Protein AF-A0A3B9W8C3-F1 (afdb_monomer)

Mean predicted aligned error: 7.67 Å

Radius of gyration: 21.77 Å; Cα contacts (8 Å, |Δi|>4): 337; chains: 1; bounding box: 50×27×52 Å

Secondary structure (DSSP, 8-state):
---B-HHHHHHHTT-EEES---SPB-EE--GGG--TTEEEEE--GGGHHHHHT---SEEEE-GGGGGG-SS-EEE-S-HHHHHHHHHHHHSPPP--PPSEE-TT-EE-TT-EE-TT-EE-TT-EE-TT-EE-TT-EEPTT-EE-TT-EE-

Nearest PDB structures (foldseek):
  4e75-assembly1_B  TM=7.481E-01  e=6.454E-11  Acinetobacter baumannii
  6ued-assembly1_A-2  TM=6.749E-01  e=1.693E-12  Pseudomonas aeruginosa PAO1
  4ihh-assembly2_E  TM=6.907E-01  e=4.360E-11  Escherichia coli K-12
  4ihf-assembly1_D  TM=7.048E-01  e=3.485E-11  Escherichia coli K-12
  3pmo-assembly1_A  TM=6.774E-01  e=3.686E-11  Pseudomonas aeruginosa

Foldseek 3Di:
DDKAFPVRLCVQQVWDKDDDQPAIAQAEDDLQPAAGSYEYEDEDPVCLVSQQVGRHQEYEYAPVCCVSHPHMYTHHNDRVVSVVSVNVSNDDPDPDQPQDADPQEAADPQEAADSQEGAEHCEYHEHNEYHDHNHYHYHNHYDYHPHYDD

pLDDT: mean 93.52, std 6.77, range [61.59, 98.75]

Sequence (150 aa):
MPSFSAEQLAQHVNGTIVGHCHETITSVAALGSANSGQISYMVSRAHLKTLTSTHASLVMISKEFASDCPVPALVVEHPEMAFAEIARLFARPATQIPSGVSEQALVASSATIDPTARIGARCVIGEDVVIGANTVIMPGVVIGDRCQIG

Solvent-accessible surface area (backbone atoms only — not comparable to full-atom values): 8141 Å² total; per-residue (Å²): 128,61,70,40,47,60,64,58,54,22,65,74,57,74,32,45,77,45,78,80,62,88,62,57,34,52,42,74,36,58,43,86,76,19,38,76,36,16,36,25,56,52,90,54,80,89,44,50,72,43,50,64,70,44,44,33,47,31,36,27,22,37,70,90,51,57,87,66,48,83,48,23,31,39,33,26,94,53,35,69,61,44,46,57,55,53,48,56,68,54,48,72,78,67,86,78,61,60,87,29,71,34,92,56,34,46,67,36,91,62,36,46,69,35,83,62,16,20,35,18,46,52,19,38,41,26,48,55,19,37,38,29,69,70,34,74,46,58,62,61,42,77,44,60,61,65,38,77,50,106

Structure (mmCIF, N/CA/C/O backbone):
data_AF-A0A3B9W8C3-F1
#
_entry.id   AF-A0A3B9W8C3-F1
#
loop_
_atom_site.group_PDB
_atom_site.id
_atom_site.type_symbol
_atom_site.label_atom_id
_atom_site.label_alt_id
_atom_site.label_comp_id
_atom_site.label_asym_id
_atom_site.label_entity_id
_atom_site.label_seq_id
_atom_site.pdbx_PDB_ins_code
_atom_site.Cartn_x
_atom_site.Cartn_y
_atom_site.Cartn_z
_atom_site.occupancy
_atom_site.B_iso_or_equiv
_atom_site.auth_seq_id
_atom_site.auth_comp_id
_atom_site.auth_asym_id
_atom_site.auth_atom_id
_atom_site.pdbx_PDB_model_num
ATOM 1 N N . MET A 1 1 ? 8.945 6.791 11.769 1.00 66.44 1 MET A N 1
ATOM 2 C CA . MET A 1 1 ? 7.769 6.206 11.084 1.00 66.44 1 MET A CA 1
ATOM 3 C C . MET A 1 1 ? 6.639 7.212 11.220 1.00 66.44 1 MET A C 1
ATOM 5 O O . MET A 1 1 ? 6.636 7.888 12.244 1.00 66.44 1 MET A O 1
ATOM 9 N N . PRO A 1 2 ? 5.781 7.399 10.205 1.00 87.12 2 PRO A N 1
ATOM 10 C CA . PRO A 1 2 ? 4.692 8.367 10.300 1.00 87.12 2 PRO A CA 1
ATOM 11 C C . PRO A 1 2 ? 3.741 7.981 11.439 1.00 87.12 2 PRO A C 1
ATOM 13 O O . PRO A 1 2 ? 3.540 6.798 11.712 1.00 87.12 2 PRO A O 1
ATOM 16 N N . SER A 1 3 ? 3.205 8.984 12.126 1.00 94.00 3 SER A N 1
ATOM 17 C CA . SER A 1 3 ? 2.315 8.813 13.269 1.00 94.00 3 SER A CA 1
ATOM 18 C C . SER A 1 3 ? 1.265 9.918 13.256 1.00 94.00 3 SER A C 1
ATOM 20 O O . SER A 1 3 ? 1.620 11.070 13.005 1.00 94.00 3 SER A O 1
ATOM 22 N N . PHE A 1 4 ? 0.008 9.582 13.529 1.00 96.56 4 PHE A N 1
ATOM 23 C CA . PHE A 1 4 ? -1.126 10.496 13.393 1.00 96.56 4 PHE A CA 1
ATOM 24 C C . PHE A 1 4 ? -2.052 10.422 14.607 1.00 96.56 4 PHE A C 1
ATOM 26 O O . PHE A 1 4 ? -2.204 9.360 15.213 1.00 96.56 4 PHE A O 1
ATOM 33 N N . SER A 1 5 ? -2.695 11.536 14.949 1.00 97.19 5 SER A N 1
ATOM 34 C CA . SER A 1 5 ? -3.819 11.537 15.889 1.00 97.19 5 SER A CA 1
ATOM 35 C C . SER A 1 5 ? -5.103 11.052 15.209 1.00 97.19 5 SER A C 1
ATOM 37 O O . SER A 1 5 ? -5.214 11.055 13.978 1.00 97.19 5 SER A O 1
ATOM 39 N N . ALA A 1 6 ? -6.099 10.659 16.005 1.00 96.88 6 ALA A N 1
ATOM 40 C CA . ALA A 1 6 ? -7.406 10.270 15.481 1.00 96.88 6 ALA A CA 1
ATOM 41 C C . ALA A 1 6 ? -8.075 11.417 14.703 1.00 96.88 6 ALA A C 1
ATOM 43 O O . ALA A 1 6 ? -8.682 11.184 13.662 1.00 96.88 6 ALA A O 1
ATOM 44 N N . GLU A 1 7 ? -7.904 12.661 15.150 1.00 97.06 7 GLU A N 1
ATOM 45 C CA . GLU A 1 7 ? -8.447 13.863 14.509 1.00 97.06 7 GLU A CA 1
ATOM 46 C C . GLU A 1 7 ? -7.801 14.127 13.147 1.00 97.06 7 GLU A C 1
ATOM 48 O O . GLU A 1 7 ? -8.498 14.473 12.197 1.00 97.06 7 GLU A O 1
ATOM 53 N N . GLN A 1 8 ? -6.484 13.922 13.023 1.00 97.06 8 GLN A N 1
ATOM 54 C CA . GLN A 1 8 ? -5.786 14.060 11.741 1.00 97.06 8 GLN A CA 1
ATOM 55 C C . GLN A 1 8 ? -6.289 13.036 10.723 1.00 97.06 8 GLN A C 1
ATOM 57 O O . GLN A 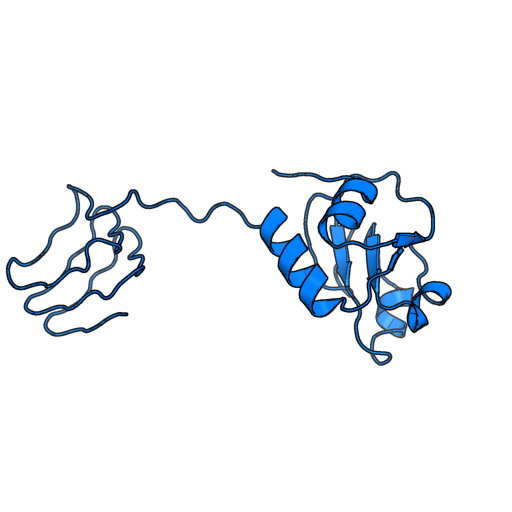1 8 ? -6.531 13.374 9.565 1.00 97.06 8 GLN A O 1
ATOM 62 N N . LEU A 1 9 ? -6.475 11.789 11.164 1.00 97.06 9 LEU A N 1
ATOM 63 C CA . LEU A 1 9 ? -7.038 10.736 10.326 1.00 97.06 9 LEU A CA 1
ATOM 64 C C . LEU A 1 9 ? -8.491 11.042 9.952 1.00 97.06 9 LEU A C 1
ATOM 66 O O . LEU A 1 9 ? -8.849 10.912 8.786 1.00 97.06 9 LEU A O 1
ATOM 70 N N . ALA A 1 10 ? -9.303 11.514 10.901 1.00 96.94 10 ALA A N 1
ATOM 71 C CA . ALA A 1 10 ? -10.686 11.909 10.653 1.00 96.94 10 ALA A CA 1
ATOM 72 C C . ALA A 1 10 ? -10.789 13.033 9.620 1.00 96.94 10 ALA A C 1
ATOM 74 O O . ALA A 1 10 ? -11.580 12.935 8.686 1.00 96.94 10 ALA A O 1
ATOM 75 N N . GLN A 1 11 ? -9.949 14.062 9.734 1.00 97.00 11 GLN A N 1
ATOM 76 C CA . GLN A 1 11 ? -9.893 15.147 8.760 1.00 97.00 11 GLN A CA 1
ATOM 77 C C . GLN A 1 11 ? -9.470 14.648 7.372 1.00 97.00 11 GLN A C 1
ATOM 79 O O . GLN A 1 11 ? -10.005 15.123 6.373 1.00 97.00 11 GLN A O 1
ATOM 84 N N . HIS A 1 12 ? -8.539 13.690 7.301 1.00 96.62 12 HIS A N 1
ATOM 85 C CA . HIS A 1 12 ? -8.056 13.139 6.034 1.00 96.62 12 HIS A CA 1
ATOM 86 C C . HIS A 1 12 ? -9.159 12.434 5.237 1.00 96.62 12 HIS A C 1
ATOM 88 O O . HIS A 1 12 ? -9.253 12.640 4.033 1.00 96.62 12 HIS A O 1
ATOM 94 N N . VAL A 1 13 ? -10.007 11.653 5.913 1.00 96.31 13 VAL A N 1
ATOM 95 C CA . VAL A 1 13 ? -11.068 10.852 5.272 1.00 96.31 13 VAL A CA 1
ATOM 96 C C . VAL A 1 13 ? -12.470 11.451 5.426 1.00 96.31 13 VAL A C 1
ATOM 98 O O . VAL A 1 13 ? -13.464 10.769 5.185 1.00 96.31 13 VAL A O 1
ATOM 101 N N . ASN A 1 14 ? -12.565 12.711 5.867 1.00 96.00 14 ASN A N 1
ATOM 102 C CA . ASN A 1 14 ? -13.824 13.405 6.161 1.00 96.00 14 ASN A CA 1
ATOM 103 C C . ASN A 1 14 ? -14.766 12.604 7.093 1.00 96.00 14 ASN A C 1
ATOM 105 O O . ASN A 1 14 ? -15.974 12.510 6.871 1.00 96.00 14 ASN A O 1
ATOM 109 N N . GLY A 1 15 ? -14.189 11.981 8.123 1.00 96.12 15 GLY A N 1
ATOM 110 C CA . GLY A 1 15 ? -14.892 11.166 9.110 1.00 96.12 15 GLY A CA 1
ATOM 111 C C . GLY A 1 15 ? -15.145 11.882 10.435 1.00 96.12 15 GLY A C 1
ATOM 112 O O . GLY A 1 15 ? -14.662 12.983 10.689 1.00 96.12 15 GLY A O 1
ATOM 113 N N . THR A 1 16 ? -15.910 11.233 11.313 1.00 97.12 16 THR A N 1
ATOM 114 C CA . THR A 1 16 ? -16.233 11.731 12.660 1.00 97.12 16 THR A CA 1
ATOM 115 C C . THR A 1 16 ? -15.739 10.760 13.723 1.00 97.12 16 THR A C 1
ATOM 117 O O . THR A 1 16 ? -16.001 9.562 13.634 1.00 97.12 16 THR A O 1
ATOM 120 N N . ILE A 1 17 ? -15.058 11.267 14.752 1.00 97.12 17 ILE A N 1
ATOM 121 C CA . ILE A 1 17 ? -14.625 10.451 15.891 1.00 97.12 17 ILE A CA 1
ATOM 122 C C . ILE A 1 17 ? -15.768 10.285 16.895 1.00 97.12 17 ILE A C 1
ATOM 124 O O . ILE A 1 17 ? -16.413 11.256 17.288 1.00 97.12 17 ILE A O 1
ATOM 128 N N . VAL A 1 18 ? -15.994 9.046 17.329 1.00 96.50 18 VAL A N 1
ATOM 129 C CA . VAL A 1 18 ? -16.893 8.681 18.429 1.00 96.50 18 VAL A CA 1
ATOM 130 C C . VAL A 1 18 ? -16.062 8.045 19.542 1.00 96.50 18 VAL A C 1
ATOM 132 O O . VAL A 1 18 ? -15.318 7.095 19.305 1.00 96.50 18 VAL A O 1
ATOM 135 N N . GLY A 1 19 ? -16.197 8.564 20.764 1.00 94.00 19 GLY A N 1
ATOM 136 C CA . GLY A 1 19 ? -15.348 8.197 21.902 1.00 94.00 19 GLY A CA 1
ATOM 137 C C . GLY A 1 19 ? -14.088 9.064 22.009 1.00 94.00 19 GLY A C 1
ATOM 138 O O . GLY A 1 19 ? -13.943 10.063 21.306 1.00 94.00 19 GLY A O 1
ATOM 139 N N . HIS A 1 20 ? -13.182 8.695 22.915 1.00 91.75 20 HIS A N 1
ATOM 140 C CA . HIS A 1 20 ? -11.949 9.441 23.180 1.00 91.75 20 HIS A CA 1
ATOM 141 C C . HIS A 1 20 ? -10.723 8.603 22.821 1.00 91.75 20 HIS A C 1
ATOM 143 O O . HIS A 1 20 ? -10.451 7.593 23.467 1.00 91.75 20 HIS A O 1
ATOM 149 N N . CYS A 1 21 ? -9.975 9.031 21.804 1.00 90.25 21 CYS A N 1
ATOM 150 C CA . CYS A 1 21 ? -8.719 8.402 21.405 1.00 90.25 21 CYS A CA 1
ATOM 151 C C . CYS A 1 21 ? -7.545 9.294 21.818 1.00 90.25 21 CYS A C 1
ATOM 153 O O . CYS A 1 21 ? -7.277 10.306 21.181 1.00 90.25 21 CYS A O 1
ATOM 155 N N . HIS A 1 22 ? -6.837 8.917 22.884 1.00 88.94 22 HIS A N 1
ATOM 156 C CA . HIS A 1 22 ? -5.635 9.631 23.340 1.00 88.94 22 HIS A CA 1
ATOM 157 C C . HIS A 1 22 ? -4.337 9.055 22.759 1.00 88.94 22 HIS A C 1
ATOM 159 O O . HIS A 1 22 ? -3.279 9.676 22.853 1.00 88.94 22 HIS A O 1
ATOM 165 N N . GLU A 1 23 ? -4.405 7.859 22.179 1.00 90.44 23 GLU A N 1
ATOM 166 C CA . GLU A 1 23 ? -3.247 7.177 21.618 1.00 90.44 23 GLU A CA 1
ATOM 167 C C . GLU A 1 23 ? -2.885 7.731 20.240 1.00 90.44 23 GLU A C 1
ATOM 169 O O . GLU A 1 23 ? -3.742 8.132 19.450 1.00 90.44 23 GLU A O 1
ATOM 174 N N . THR A 1 24 ? -1.588 7.715 19.937 1.00 95.69 24 THR A N 1
ATOM 175 C CA . THR A 1 24 ? -1.105 8.020 18.590 1.00 95.69 24 THR A CA 1
ATOM 176 C C . THR A 1 24 ? -1.192 6.771 17.725 1.00 95.69 24 THR A C 1
ATOM 178 O O . THR A 1 24 ? -0.726 5.701 18.117 1.00 95.69 24 THR A O 1
ATOM 181 N N . ILE A 1 25 ? -1.728 6.916 16.519 1.00 97.31 25 ILE A N 1
ATOM 182 C CA . ILE A 1 25 ? -1.819 5.833 15.546 1.00 97.31 25 ILE A CA 1
ATOM 183 C C . ILE A 1 25 ? -0.539 5.796 14.715 1.00 97.31 25 ILE A C 1
ATOM 185 O O . ILE A 1 25 ? -0.128 6.794 14.126 1.00 97.31 25 ILE A O 1
ATOM 189 N N . THR A 1 26 ? 0.103 4.635 14.664 1.00 95.56 26 THR A N 1
ATOM 190 C CA . THR A 1 26 ? 1.432 4.435 14.062 1.00 95.56 26 THR A CA 1
ATOM 191 C C . THR A 1 26 ? 1.441 3.413 12.927 1.00 95.56 26 THR A C 1
ATOM 193 O O . THR A 1 26 ? 2.410 3.342 12.171 1.00 95.56 26 THR A O 1
ATOM 196 N N . SER A 1 27 ? 0.384 2.607 12.793 1.00 94.50 27 SER A N 1
ATOM 197 C CA . SER A 1 27 ? 0.244 1.625 11.714 1.00 94.50 27 SER A CA 1
ATOM 198 C C . SER A 1 27 ? -1.207 1.177 11.519 1.00 94.50 27 SER A C 1
ATOM 200 O O . SER A 1 27 ? -2.084 1.492 12.324 1.00 94.50 27 SER A O 1
ATOM 202 N N . VAL A 1 28 ? -1.448 0.422 10.445 1.00 95.38 28 VAL A N 1
ATOM 203 C CA . VAL A 1 28 ? -2.723 -0.254 10.169 1.00 95.38 28 VAL A CA 1
ATOM 204 C C . VAL A 1 28 ? -2.610 -1.752 10.462 1.00 95.38 28 VAL A C 1
ATOM 206 O O . VAL A 1 28 ? -1.540 -2.336 10.276 1.00 95.38 28 VAL A O 1
ATOM 209 N N . ALA A 1 29 ? -3.702 -2.388 10.884 1.00 95.06 29 ALA A N 1
ATOM 210 C CA . ALA A 1 29 ? -3.754 -3.834 11.106 1.00 95.06 29 ALA A CA 1
ATOM 211 C C . ALA A 1 29 ? -5.153 -4.415 10.845 1.00 95.06 29 ALA A C 1
ATOM 213 O O . ALA A 1 29 ? -6.157 -3.703 10.867 1.00 95.06 29 ALA A O 1
ATOM 214 N N . ALA A 1 30 ? -5.224 -5.727 10.604 1.00 94.19 30 ALA A N 1
ATOM 215 C CA . ALA A 1 30 ? -6.492 -6.444 10.484 1.00 94.19 30 ALA A CA 1
ATOM 216 C C . ALA A 1 30 ? -7.227 -6.496 11.833 1.00 94.19 30 ALA A C 1
ATOM 218 O O . ALA A 1 30 ? -6.589 -6.621 12.876 1.00 94.19 30 ALA A O 1
ATOM 219 N N . LEU A 1 31 ? -8.562 -6.459 11.810 1.00 95.25 31 LEU A N 1
ATOM 220 C CA . LEU A 1 31 ? -9.384 -6.278 13.015 1.00 95.25 31 LEU A CA 1
ATOM 221 C C . LEU A 1 31 ? -9.109 -7.324 14.102 1.00 95.25 31 LEU A C 1
ATOM 223 O O . LEU A 1 31 ? -9.031 -6.987 15.276 1.00 95.25 31 LEU A O 1
ATOM 227 N N . GLY A 1 32 ? -8.916 -8.586 13.712 1.00 93.62 32 GLY A N 1
ATOM 228 C CA . GLY A 1 32 ? -8.671 -9.684 14.652 1.00 93.62 32 GLY A CA 1
ATOM 229 C C . GLY A 1 32 ? -7.257 -9.746 15.237 1.00 93.62 32 GLY A C 1
ATOM 230 O O . GLY A 1 32 ? -7.020 -10.555 16.126 1.00 93.62 32 GLY A O 1
ATOM 231 N N . SER A 1 33 ? -6.315 -8.940 14.741 1.00 94.56 33 SER A N 1
ATOM 232 C CA . SER A 1 33 ? -4.911 -8.952 15.178 1.00 94.56 33 SER A CA 1
ATOM 233 C C . SER A 1 33 ? -4.359 -7.557 15.475 1.00 94.56 33 SER A C 1
ATOM 235 O O . SER A 1 33 ? -3.148 -7.402 15.631 1.00 94.56 33 SER A O 1
ATOM 237 N N . ALA A 1 34 ? -5.216 -6.537 15.467 1.00 96.31 34 ALA A N 1
ATOM 238 C CA . ALA A 1 34 ? -4.835 -5.160 15.725 1.00 96.31 34 ALA A CA 1
ATOM 239 C C . ALA A 1 34 ? -4.589 -4.944 17.220 1.00 96.31 34 ALA A C 1
ATOM 241 O O . ALA A 1 34 ? -5.339 -5.450 18.051 1.00 96.31 34 ALA A O 1
ATOM 242 N N . ASN A 1 35 ? -3.549 -4.176 17.536 1.00 96.19 35 ASN A N 1
ATOM 243 C CA . ASN A 1 35 ? -3.107 -3.854 18.891 1.00 96.19 35 ASN A CA 1
ATOM 244 C C . ASN A 1 35 ? -3.097 -2.333 19.122 1.00 96.19 35 ASN A C 1
ATOM 246 O O . ASN A 1 35 ? -3.395 -1.546 18.219 1.00 96.19 35 ASN A O 1
ATOM 250 N N . SER A 1 36 ? -2.701 -1.924 20.330 1.00 95.81 36 SER A N 1
ATOM 251 C CA . SER A 1 36 ? -2.501 -0.515 20.681 1.00 95.81 36 SER A CA 1
ATOM 252 C C . SER A 1 36 ? -1.536 0.180 19.705 1.00 95.81 36 SER A C 1
ATOM 254 O O . SER A 1 36 ? -0.573 -0.408 19.206 1.00 95.81 36 SER A O 1
ATOM 256 N N . GLY A 1 37 ? -1.835 1.435 19.387 1.00 95.88 37 GLY A N 1
ATOM 257 C CA . GLY A 1 37 ? -1.193 2.238 18.355 1.00 95.88 37 GLY A CA 1
ATOM 258 C C . GLY A 1 37 ? -1.602 1.889 16.921 1.00 95.88 37 GLY A C 1
ATOM 259 O O . GLY A 1 37 ? -1.011 2.446 15.992 1.00 95.88 37 GLY A O 1
ATOM 260 N N . GLN A 1 38 ? -2.568 0.988 16.702 1.00 96.69 38 GLN A N 1
ATOM 261 C CA . GLN A 1 38 ? -2.996 0.573 15.362 1.00 96.69 38 GLN A CA 1
ATOM 262 C C . GLN A 1 38 ? -4.450 0.946 15.078 1.00 96.69 38 GLN A C 1
ATOM 264 O O . GLN A 1 38 ? -5.316 0.843 15.949 1.00 96.69 38 GLN A O 1
ATOM 269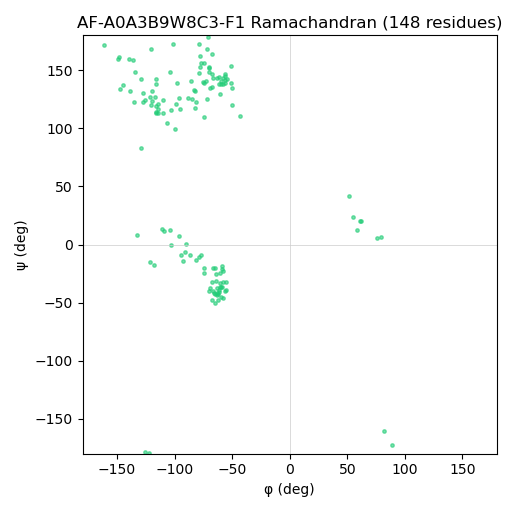 N N . ILE A 1 39 ? -4.712 1.339 13.830 1.00 96.69 39 ILE A N 1
ATOM 270 C CA . ILE A 1 39 ? -6.068 1.504 13.301 1.00 96.69 39 ILE A CA 1
ATOM 271 C C . ILE A 1 39 ? -6.477 0.264 12.505 1.00 96.69 39 ILE A C 1
ATOM 273 O O . ILE A 1 39 ? -5.689 -0.297 11.737 1.00 96.69 39 ILE A O 1
ATOM 277 N N . SER A 1 40 ? -7.728 -0.152 12.676 1.00 95.81 40 SER A N 1
ATOM 278 C CA . SER A 1 40 ? -8.354 -1.188 11.856 1.00 95.81 40 SER A CA 1
ATOM 279 C C . SER A 1 40 ? -9.658 -0.695 11.238 1.00 95.81 40 SER A C 1
ATOM 281 O O . SER A 1 40 ? -10.039 0.456 11.435 1.00 95.81 40 SER A O 1
ATOM 283 N N . TYR A 1 41 ? -10.350 -1.550 10.490 1.00 94.62 41 TYR A N 1
ATOM 284 C CA . TYR A 1 41 ? -11.666 -1.240 9.947 1.00 94.62 41 TYR A CA 1
ATOM 285 C C . TYR A 1 41 ? -12.612 -2.440 10.021 1.00 94.62 41 TYR A C 1
ATOM 287 O O . TYR A 1 41 ? -12.179 -3.591 10.125 1.00 94.62 41 TYR A O 1
ATOM 295 N N . MET A 1 42 ? -13.913 -2.166 9.948 1.00 93.31 42 MET A N 1
ATOM 296 C CA . MET A 1 42 ? -14.957 -3.175 9.801 1.00 93.31 42 MET A CA 1
ATOM 297 C C . MET A 1 42 ? -16.019 -2.691 8.810 1.00 93.31 42 MET A C 1
ATOM 299 O O . MET A 1 42 ? -16.524 -1.578 8.932 1.00 93.31 42 MET A O 1
ATOM 303 N N . VAL A 1 43 ? -16.383 -3.553 7.857 1.00 81.12 43 VAL A N 1
ATOM 304 C CA . VAL A 1 43 ? -17.411 -3.271 6.834 1.00 81.12 43 VAL A CA 1
ATOM 305 C C . VAL A 1 43 ? -18.625 -4.183 6.881 1.00 81.12 43 VAL A C 1
ATOM 307 O O . VAL A 1 43 ? -19.654 -3.850 6.305 1.00 81.12 43 VAL A O 1
ATOM 310 N N . SER A 1 44 ? -18.537 -5.340 7.540 1.00 85.50 44 SER A N 1
ATOM 311 C CA . SER A 1 44 ? -19.626 -6.313 7.522 1.00 85.50 44 SER A CA 1
ATOM 312 C C . SER A 1 44 ? -20.018 -6.759 8.920 1.00 85.50 44 SER A C 1
ATOM 314 O O . SER A 1 44 ? -19.184 -7.001 9.797 1.00 85.50 44 SER A O 1
ATOM 316 N N . ARG A 1 45 ? -21.326 -6.955 9.096 1.00 88.38 45 ARG A N 1
ATOM 317 C CA . ARG A 1 45 ? -21.926 -7.438 10.343 1.00 88.38 45 ARG A CA 1
ATOM 318 C C . ARG A 1 45 ? -21.381 -8.803 10.785 1.00 88.38 45 ARG A C 1
ATOM 320 O O . ARG A 1 45 ? -21.418 -9.125 11.970 1.00 88.38 45 ARG A O 1
ATOM 327 N N . ALA A 1 46 ? -20.846 -9.595 9.853 1.00 90.31 46 ALA A N 1
ATOM 328 C CA . ALA A 1 46 ? -20.220 -10.885 10.144 1.00 90.31 46 ALA A CA 1
ATOM 329 C C . ALA A 1 46 ? -19.013 -10.762 11.095 1.00 90.31 46 ALA A C 1
ATOM 331 O O . ALA A 1 46 ? -18.701 -11.712 11.812 1.00 90.31 46 ALA A O 1
ATOM 332 N N . HIS A 1 47 ? -18.372 -9.590 11.151 1.00 91.00 47 HIS A N 1
ATOM 333 C CA . HIS A 1 47 ? -17.201 -9.334 11.987 1.00 91.00 47 HIS A CA 1
ATOM 334 C C . HIS A 1 47 ? -17.518 -8.681 13.340 1.00 91.00 47 HIS A C 1
ATOM 336 O O . HIS A 1 47 ? -16.586 -8.386 14.083 1.00 91.00 47 HIS A O 1
ATOM 342 N N . LEU A 1 48 ? -18.795 -8.530 13.725 1.00 91.88 48 LEU A N 1
ATOM 343 C CA . LEU A 1 48 ? -19.168 -7.946 15.025 1.00 91.88 48 LEU A CA 1
ATOM 344 C C . LEU A 1 48 ? -18.527 -8.672 16.217 1.00 91.88 48 LEU A C 1
ATOM 346 O O . LEU A 1 48 ? -18.058 -8.033 17.152 1.00 91.88 48 LEU A O 1
ATOM 350 N N . LYS A 1 49 ? -18.438 -10.008 16.177 1.00 93.25 49 LYS A N 1
ATOM 351 C CA . LYS A 1 49 ? -17.754 -10.770 17.237 1.00 93.25 49 LYS A CA 1
ATOM 352 C C . LYS A 1 49 ? -16.272 -10.396 17.339 1.00 93.25 49 LYS A C 1
ATOM 354 O O . LYS A 1 49 ? -15.753 -10.242 18.438 1.00 93.25 49 LYS A O 1
ATOM 359 N N . THR A 1 50 ? -15.606 -10.218 16.200 1.00 94.12 50 THR A N 1
ATOM 360 C CA . THR A 1 50 ? -14.202 -9.790 16.143 1.00 94.12 50 THR A CA 1
ATOM 361 C C . THR A 1 50 ? -14.042 -8.341 16.603 1.00 94.12 50 THR A C 1
ATOM 363 O O . THR A 1 50 ? -13.083 -8.036 17.303 1.00 94.12 50 THR A O 1
ATOM 366 N N . LEU A 1 51 ? -14.999 -7.464 16.275 1.00 94.56 51 LEU A N 1
ATOM 367 C CA . LEU A 1 51 ? -15.031 -6.079 16.749 1.00 94.56 51 LEU A CA 1
ATOM 368 C C . LEU A 1 51 ? -15.057 -6.018 18.277 1.00 94.56 51 LEU A C 1
ATOM 370 O O . LEU A 1 51 ? -14.276 -5.282 18.867 1.00 94.56 51 LEU A O 1
ATOM 374 N N . THR A 1 52 ? -15.899 -6.829 18.924 1.00 92.44 52 THR A N 1
ATOM 375 C CA . THR A 1 52 ? -16.012 -6.830 20.393 1.00 92.44 52 THR A CA 1
ATOM 376 C C . THR A 1 52 ? -14.745 -7.294 21.118 1.00 92.44 52 THR A C 1
ATOM 378 O O . THR A 1 52 ? -14.577 -6.985 22.293 1.00 92.44 52 THR A O 1
ATOM 381 N N . SER A 1 53 ? -13.850 -8.015 20.437 1.00 94.12 53 SER A N 1
ATOM 382 C CA . SER A 1 53 ? -12.593 -8.527 20.996 1.00 94.12 53 SER A CA 1
ATOM 383 C C . SER A 1 53 ? -11.346 -7.823 20.449 1.00 94.12 53 SER A C 1
ATOM 385 O O . SER A 1 53 ? -10.245 -8.342 20.611 1.00 94.12 53 SER A O 1
ATOM 387 N N . THR A 1 54 ? -11.497 -6.706 19.733 1.00 96.06 54 THR A N 1
ATOM 388 C CA . THR A 1 54 ? -10.361 -5.989 19.139 1.00 96.06 54 THR A CA 1
ATOM 389 C C . THR A 1 54 ? -9.496 -5.312 20.203 1.00 96.06 54 THR A C 1
ATOM 391 O O . THR A 1 54 ? -10.004 -4.833 21.218 1.00 96.06 54 THR A O 1
ATOM 394 N N . HIS A 1 55 ? -8.193 -5.216 19.936 1.00 95.75 55 HIS A N 1
ATOM 395 C CA . HIS A 1 55 ? -7.253 -4.411 20.721 1.00 95.75 55 HIS A CA 1
ATOM 396 C C . HIS A 1 55 ? -6.733 -3.193 19.941 1.00 95.75 55 HIS A C 1
ATOM 398 O O . HIS A 1 55 ? -5.755 -2.574 20.357 1.00 95.75 55 HIS A O 1
ATOM 404 N N . ALA A 1 56 ? -7.366 -2.845 18.815 1.00 97.12 56 ALA A N 1
ATOM 405 C CA . ALA A 1 56 ? -7.065 -1.621 18.076 1.00 97.12 56 ALA A CA 1
ATOM 406 C C . ALA A 1 56 ? -7.366 -0.372 18.920 1.00 97.12 56 ALA A C 1
ATOM 408 O O . ALA A 1 56 ? -8.386 -0.317 19.605 1.00 97.12 56 ALA A O 1
ATOM 409 N N . SER A 1 57 ? -6.541 0.668 18.794 1.00 97.31 57 SER A N 1
ATOM 410 C CA . SER A 1 57 ? -6.798 1.966 19.446 1.00 97.31 57 SER A CA 1
ATOM 411 C C . SER A 1 57 ? -7.906 2.764 18.764 1.00 97.31 57 SER A C 1
ATOM 413 O O . SER A 1 57 ? -8.517 3.635 19.378 1.00 97.31 57 SER A O 1
ATOM 415 N N . LEU A 1 58 ? -8.137 2.496 17.477 1.00 97.56 58 LE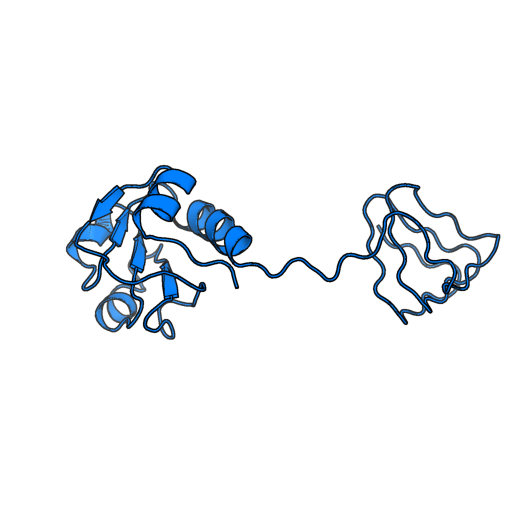U A N 1
ATOM 416 C CA . LEU A 1 58 ? -9.142 3.161 16.660 1.00 97.56 58 LEU A CA 1
ATOM 417 C C . LEU A 1 58 ? -9.690 2.168 15.631 1.00 97.56 58 LEU A C 1
ATOM 419 O O . LEU A 1 58 ? -8.920 1.471 14.965 1.00 97.56 58 LEU A O 1
ATOM 423 N N . VAL A 1 59 ? -11.011 2.108 15.466 1.00 97.19 59 VAL A N 1
ATOM 424 C CA . VAL A 1 59 ? -11.634 1.285 14.418 1.00 97.19 59 VAL A CA 1
ATOM 425 C C . VAL A 1 59 ? -12.468 2.157 13.496 1.00 97.19 59 VAL A C 1
ATOM 427 O O . VAL A 1 59 ? -13.341 2.904 13.927 1.00 97.19 59 VAL A O 1
ATOM 430 N N . MET A 1 60 ? -12.201 2.056 12.202 1.00 96.75 60 MET A N 1
ATOM 431 C CA . MET A 1 60 ? -12.964 2.724 11.165 1.00 96.75 60 MET A CA 1
ATOM 432 C C . MET A 1 60 ? -14.191 1.900 10.772 1.00 96.75 60 MET A C 1
ATOM 434 O O . MET A 1 60 ? -14.064 0.734 10.398 1.00 96.75 60 MET A O 1
ATOM 438 N N . ILE A 1 61 ? -15.376 2.499 10.842 1.00 95.94 61 ILE A N 1
ATOM 439 C CA . ILE A 1 61 ? -16.654 1.792 10.674 1.00 95.94 61 ILE A CA 1
ATOM 440 C C . ILE A 1 61 ? -17.725 2.687 10.050 1.00 95.94 61 ILE A C 1
ATOM 442 O O . ILE A 1 61 ? -17.626 3.913 10.079 1.00 95.94 61 ILE A O 1
ATOM 446 N N . SER A 1 62 ? -18.776 2.073 9.508 1.00 93.94 62 SER A N 1
ATOM 447 C CA . SER A 1 62 ? -19.998 2.780 9.125 1.00 93.94 62 SER A CA 1
ATOM 448 C C . SER A 1 62 ? -20.819 3.157 10.364 1.00 93.94 62 SER A C 1
ATOM 450 O O . SER A 1 62 ? -20.726 2.538 11.428 1.00 93.94 62 SER A O 1
ATOM 452 N N . LYS A 1 63 ? -21.660 4.189 10.226 1.00 92.44 63 LYS A N 1
ATOM 453 C CA . LYS A 1 63 ? -22.475 4.735 11.327 1.00 92.44 63 LYS A CA 1
ATOM 454 C C . LYS A 1 63 ? -23.358 3.687 12.016 1.00 92.44 63 LYS A C 1
ATOM 456 O O . LYS A 1 63 ? -23.593 3.790 13.215 1.00 92.44 63 LYS A O 1
ATOM 461 N N . GLU A 1 64 ? -23.832 2.691 11.273 1.00 92.06 64 GLU A N 1
ATOM 462 C CA . GLU A 1 64 ? -24.688 1.610 11.783 1.00 92.06 64 GLU A CA 1
ATOM 463 C C . GLU A 1 64 ? -24.007 0.719 12.834 1.00 92.06 64 GLU A C 1
ATOM 465 O O . GLU A 1 64 ? -24.705 0.156 13.669 1.00 92.06 64 GLU A O 1
ATOM 470 N N . PHE A 1 65 ? -22.672 0.624 12.835 1.00 92.00 65 PHE A N 1
ATOM 471 C CA . PHE A 1 65 ? -21.918 -0.203 13.786 1.00 92.00 65 PHE A CA 1
ATOM 472 C C . PHE A 1 65 ? -21.265 0.612 14.907 1.00 92.00 65 PHE A C 1
ATOM 474 O O . PHE A 1 65 ? -20.607 0.047 15.779 1.00 92.00 65 PHE A O 1
ATOM 481 N N . ALA A 1 66 ? -21.431 1.941 14.907 1.00 91.19 66 ALA A N 1
ATOM 482 C CA . ALA A 1 66 ? -20.768 2.831 15.860 1.00 91.19 66 ALA A CA 1
ATOM 483 C C . ALA A 1 66 ? -21.098 2.506 17.320 1.00 91.19 66 ALA A C 1
ATOM 485 O O . ALA A 1 66 ? -20.227 2.582 18.181 1.00 91.19 66 ALA A O 1
ATOM 486 N N . SER A 1 67 ? -22.339 2.100 17.591 1.00 91.00 67 SER A N 1
ATOM 487 C CA . SER A 1 67 ? -22.793 1.737 18.935 1.00 91.00 67 SER A CA 1
ATOM 488 C C . SER A 1 67 ? -22.268 0.384 19.425 1.00 91.00 67 SER A C 1
ATOM 490 O O . SER A 1 67 ? -22.248 0.159 20.630 1.00 91.00 67 SER A O 1
ATOM 492 N N . ASP A 1 68 ? -21.836 -0.497 18.518 1.00 92.00 68 ASP A N 1
ATOM 493 C CA . ASP A 1 68 ? -21.304 -1.826 18.849 1.00 92.00 68 ASP A CA 1
ATOM 494 C C . ASP A 1 68 ? -19.776 -1.817 19.059 1.00 92.00 68 ASP A C 1
ATOM 496 O O . ASP A 1 68 ? -19.188 -2.834 19.431 1.00 92.00 68 ASP A O 1
ATOM 500 N N . CYS A 1 69 ? -19.110 -0.688 18.793 1.00 94.00 69 CYS A N 1
ATOM 501 C CA . CYS A 1 69 ? -17.658 -0.572 18.862 1.00 94.00 69 CYS A CA 1
ATOM 502 C C . CYS A 1 69 ? -17.189 -0.341 20.312 1.00 94.00 69 CYS A C 1
ATOM 504 O O . CYS A 1 69 ? -17.527 0.688 20.900 1.00 94.00 69 CYS A O 1
ATOM 506 N N . PRO A 1 70 ? -16.392 -1.253 20.907 1.00 94.31 70 PRO A N 1
ATOM 507 C CA . PRO A 1 70 ? -15.957 -1.138 22.305 1.00 94.31 70 PRO A CA 1
ATOM 508 C C . PRO A 1 70 ? -14.795 -0.152 22.509 1.00 94.31 70 PRO A C 1
ATOM 510 O O . PRO A 1 70 ? -14.437 0.163 23.641 1.00 94.31 70 PRO A O 1
ATOM 513 N N . VAL A 1 71 ? -14.183 0.300 21.416 1.00 95.75 71 VAL A N 1
ATOM 514 C CA . VAL A 1 71 ? -13.038 1.219 21.372 1.00 95.75 71 VAL A CA 1
ATOM 515 C C . VAL A 1 71 ? -13.426 2.480 20.591 1.00 95.75 71 VAL A C 1
ATOM 517 O O . VAL A 1 71 ? -14.475 2.479 19.939 1.00 95.75 71 VAL A O 1
ATOM 520 N N . PRO A 1 72 ? -12.624 3.562 20.620 1.00 97.44 72 PRO A N 1
ATOM 521 C CA . PRO A 1 72 ? -12.892 4.738 19.802 1.00 97.44 72 PRO A CA 1
ATOM 522 C C . PRO A 1 72 ? -13.114 4.374 18.332 1.00 97.44 72 PRO A C 1
ATOM 524 O O . PRO A 1 72 ? -12.409 3.536 17.761 1.00 97.44 72 PRO A O 1
ATOM 527 N N . ALA A 1 73 ? -14.098 5.023 17.719 1.00 96.94 73 ALA A N 1
ATOM 528 C CA . ALA A 1 73 ? -14.495 4.761 16.348 1.00 96.94 73 ALA A CA 1
ATOM 529 C C . ALA A 1 73 ? -14.254 5.975 15.454 1.00 96.94 73 ALA A C 1
ATOM 531 O O . ALA A 1 73 ? -14.578 7.103 15.819 1.00 96.94 73 ALA A O 1
ATOM 532 N N . LEU A 1 74 ? -13.739 5.724 14.252 1.00 97.62 74 LEU A N 1
ATOM 533 C CA . LEU A 1 74 ? -13.724 6.678 13.150 1.00 97.62 74 LEU A CA 1
ATOM 534 C C . LEU A 1 74 ? -14.883 6.341 12.211 1.00 97.62 74 LEU A C 1
ATOM 536 O O . LEU A 1 74 ? -14.806 5.416 11.403 1.00 97.62 74 LEU A O 1
ATOM 540 N N . VAL A 1 75 ? -15.979 7.078 12.350 1.00 96.94 75 VAL A N 1
ATOM 541 C CA . VAL A 1 75 ? -17.190 6.869 11.561 1.00 96.94 75 VAL A CA 1
ATOM 542 C C . VAL A 1 75 ? -17.042 7.543 10.204 1.00 96.94 75 VAL A C 1
ATOM 544 O O . VAL A 1 75 ? -16.826 8.753 10.128 1.00 96.94 75 VAL A O 1
ATOM 547 N N . VAL A 1 76 ? -17.186 6.758 9.140 1.00 96.06 76 VAL A N 1
ATOM 548 C CA . VAL A 1 76 ? -17.092 7.203 7.743 1.00 96.06 76 VAL A CA 1
ATOM 549 C C . VAL A 1 76 ? -18.213 6.585 6.910 1.00 96.06 76 VAL A C 1
ATOM 551 O O . VAL A 1 76 ? -18.788 5.562 7.280 1.00 96.06 76 VAL A O 1
ATOM 554 N N . GLU A 1 77 ? -18.530 7.202 5.773 1.00 92.31 77 GLU A N 1
ATOM 555 C CA . GLU A 1 77 ? -19.551 6.691 4.848 1.00 92.31 77 GLU A CA 1
ATOM 556 C C . GLU A 1 77 ? -19.089 5.411 4.132 1.00 92.31 77 GLU A C 1
ATOM 558 O O . GLU A 1 77 ? -19.851 4.454 4.005 1.00 92.31 77 GLU A O 1
ATOM 563 N N . HIS A 1 78 ? -17.812 5.364 3.735 1.00 91.00 78 HIS A N 1
ATOM 564 C CA . HIS A 1 78 ? -17.225 4.260 2.972 1.00 91.00 78 HIS A CA 1
ATOM 565 C C . HIS A 1 78 ? -15.924 3.744 3.623 1.00 91.00 78 HIS A C 1
ATOM 567 O O . HIS A 1 78 ? -14.831 4.142 3.206 1.00 91.00 78 HIS A O 1
ATOM 573 N N . PRO A 1 79 ? -16.005 2.848 4.632 1.00 90.94 79 PRO A N 1
ATOM 574 C CA . PRO A 1 79 ? -14.835 2.409 5.401 1.00 90.94 79 PRO A CA 1
ATOM 575 C C . PRO A 1 79 ? -13.741 1.727 4.575 1.00 90.94 79 PRO A C 1
ATOM 577 O O . PRO A 1 79 ? -12.565 1.899 4.863 1.00 90.94 79 PRO A O 1
ATOM 580 N N . GLU A 1 80 ? -14.095 0.993 3.520 1.00 89.56 80 GLU A N 1
ATOM 581 C CA . GLU A 1 80 ? -13.115 0.374 2.613 1.00 89.56 80 GLU A CA 1
ATOM 582 C C . GLU A 1 80 ? -12.237 1.407 1.894 1.00 89.56 80 GLU A C 1
ATOM 584 O O . GLU A 1 80 ? -11.011 1.277 1.878 1.00 89.56 80 GLU A O 1
ATOM 589 N N . MET A 1 81 ? -12.853 2.449 1.322 1.00 91.31 81 MET A N 1
ATOM 590 C CA . MET A 1 81 ? -12.126 3.500 0.602 1.00 91.31 81 MET A CA 1
ATOM 591 C C . MET A 1 81 ? -11.264 4.318 1.561 1.00 91.31 81 MET A C 1
ATOM 593 O O . MET A 1 81 ? -10.066 4.485 1.335 1.00 91.31 81 MET A O 1
ATOM 597 N N . ALA A 1 82 ? -11.848 4.737 2.684 1.00 93.88 82 ALA A N 1
ATOM 598 C CA . ALA A 1 82 ? -11.135 5.472 3.718 1.00 93.88 82 ALA A CA 1
ATOM 599 C C . ALA A 1 82 ? -9.968 4.651 4.307 1.00 93.88 82 ALA A C 1
ATOM 601 O O . ALA A 1 82 ? -8.896 5.198 4.570 1.00 93.88 82 ALA A O 1
ATOM 602 N N . PHE A 1 83 ? -10.113 3.330 4.464 1.00 92.06 83 PHE A N 1
ATOM 603 C CA . PHE A 1 83 ? -9.014 2.475 4.913 1.00 92.06 83 PHE A CA 1
ATOM 604 C C . PHE A 1 83 ? -7.875 2.422 3.891 1.00 92.06 83 PHE A C 1
ATOM 606 O O . PHE A 1 83 ? -6.713 2.506 4.284 1.00 92.06 83 PHE A O 1
ATOM 613 N N . ALA A 1 84 ? -8.178 2.323 2.593 1.00 91.75 84 ALA A N 1
ATOM 614 C CA . ALA A 1 84 ? -7.158 2.344 1.546 1.00 91.75 84 ALA A CA 1
ATOM 615 C C . ALA A 1 84 ? -6.368 3.667 1.534 1.00 91.75 84 ALA A C 1
ATOM 617 O O . ALA A 1 84 ? -5.145 3.656 1.367 1.00 91.75 84 ALA A O 1
ATOM 618 N N . GLU A 1 85 ? -7.042 4.797 1.760 1.00 93.31 85 GLU A N 1
ATOM 619 C CA . GLU A 1 85 ? -6.412 6.115 1.896 1.00 93.31 85 GLU A CA 1
ATOM 620 C C . GLU A 1 85 ? -5.508 6.191 3.131 1.00 93.31 85 GLU A C 1
ATOM 622 O O . GLU A 1 85 ? -4.326 6.521 3.018 1.00 93.31 85 GLU A O 1
ATOM 627 N N . ILE A 1 86 ? -6.007 5.788 4.303 1.00 94.38 86 ILE A N 1
ATOM 628 C CA . ILE A 1 86 ? -5.206 5.780 5.533 1.00 94.38 86 ILE A CA 1
ATOM 629 C C . ILE A 1 86 ? -4.020 4.817 5.425 1.00 94.38 86 ILE A C 1
ATOM 631 O O . ILE A 1 86 ? -2.909 5.162 5.826 1.00 94.38 86 ILE A O 1
ATOM 635 N N . ALA A 1 87 ? -4.203 3.628 4.849 1.00 92.81 87 ALA A N 1
ATOM 636 C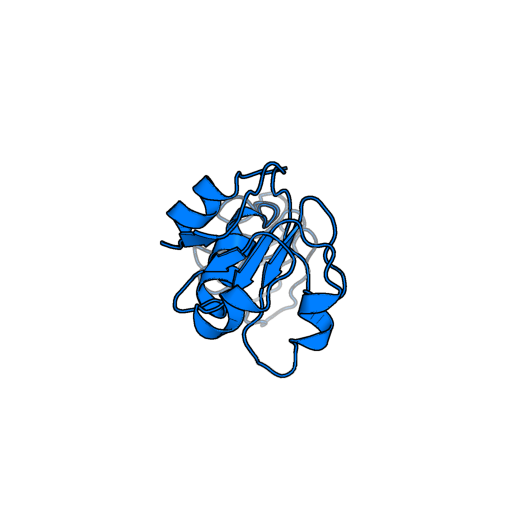 CA . ALA A 1 87 ? -3.125 2.659 4.666 1.00 92.81 87 ALA A CA 1
ATOM 637 C C . ALA A 1 87 ? -1.962 3.238 3.841 1.00 92.81 87 ALA A C 1
ATOM 639 O O . ALA A 1 87 ? -0.802 2.926 4.117 1.00 92.81 87 ALA A O 1
ATOM 640 N N . ARG A 1 88 ? -2.242 4.136 2.886 1.00 91.19 88 ARG A N 1
ATOM 641 C CA . ARG A 1 88 ? -1.209 4.844 2.113 1.00 91.19 88 ARG A CA 1
ATOM 642 C C . ARG A 1 88 ? -0.392 5.821 2.954 1.00 91.19 88 ARG A C 1
ATO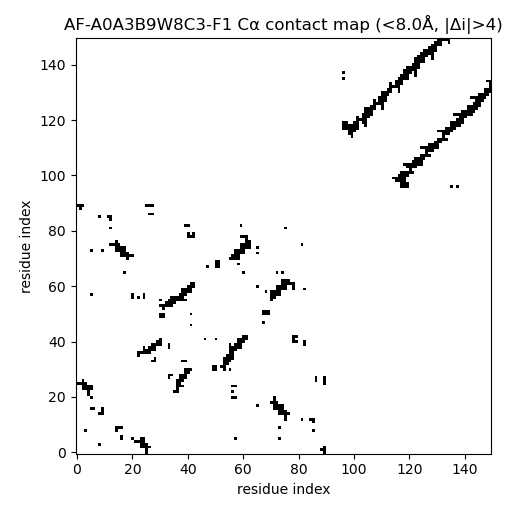M 644 O O . ARG A 1 88 ? 0.798 5.957 2.691 1.00 91.19 88 ARG A O 1
ATOM 651 N N . LEU A 1 89 ? -0.978 6.449 3.976 1.00 91.25 89 LEU A N 1
ATOM 652 C CA . LEU A 1 89 ? -0.245 7.329 4.899 1.00 91.25 89 LEU A CA 1
ATOM 653 C C . LEU A 1 89 ? 0.815 6.570 5.709 1.00 91.25 89 LEU A C 1
ATOM 655 O O . LEU A 1 89 ? 1.857 7.126 6.054 1.00 91.25 89 LEU A O 1
ATOM 659 N N . PHE A 1 90 ? 0.547 5.295 6.006 1.00 90.88 90 PHE A N 1
ATOM 660 C CA . PHE A 1 90 ? 1.451 4.414 6.749 1.00 90.88 90 PHE A CA 1
ATOM 661 C C . PHE A 1 90 ? 2.347 3.555 5.852 1.00 90.88 90 PHE A C 1
ATOM 663 O O . PHE A 1 90 ? 3.270 2.902 6.351 1.00 90.88 90 PHE A O 1
ATOM 670 N N . ALA A 1 91 ? 2.104 3.547 4.539 1.00 84.25 91 ALA A N 1
ATOM 671 C CA . ALA A 1 91 ? 2.946 2.837 3.596 1.00 84.25 91 ALA A CA 1
ATOM 672 C C . ALA A 1 91 ? 4.367 3.405 3.667 1.00 84.25 91 ALA A C 1
ATOM 674 O O . ALA A 1 91 ? 4.588 4.616 3.582 1.00 84.25 91 ALA A O 1
ATOM 675 N N . ARG A 1 92 ? 5.362 2.522 3.820 1.00 67.94 92 ARG A N 1
ATOM 676 C CA . ARG A 1 92 ? 6.751 2.945 3.635 1.00 67.94 92 ARG A CA 1
ATOM 677 C C . ARG A 1 92 ? 6.874 3.501 2.217 1.00 67.94 92 ARG A C 1
ATOM 679 O O . ARG A 1 92 ? 6.343 2.869 1.299 1.00 67.94 92 ARG A O 1
ATOM 686 N N . PRO A 1 93 ? 7.598 4.615 2.013 1.00 61.88 93 PRO A N 1
ATOM 687 C CA . PRO A 1 93 ? 8.011 4.985 0.673 1.00 61.88 93 PRO A CA 1
ATOM 688 C C . PRO A 1 93 ? 8.663 3.747 0.061 1.00 61.88 93 PRO A C 1
ATOM 690 O O . PRO A 1 93 ? 9.610 3.206 0.641 1.00 61.88 93 PRO A O 1
ATOM 693 N N . ALA A 1 94 ? 8.119 3.251 -1.053 1.00 61.59 94 ALA A N 1
ATOM 694 C CA . ALA A 1 94 ? 8.807 2.232 -1.828 1.00 61.59 94 ALA A CA 1
ATOM 695 C C . ALA A 1 94 ? 10.232 2.742 -2.048 1.00 61.59 94 ALA A C 1
ATOM 697 O O . ALA A 1 94 ? 10.387 3.932 -2.340 1.00 61.59 94 ALA A O 1
ATOM 698 N N . THR A 1 95 ? 11.246 1.888 -1.863 1.00 64.56 95 THR A N 1
ATOM 699 C CA . THR A 1 95 ? 12.639 2.243 -2.158 1.00 64.56 95 THR A CA 1
ATOM 700 C C . THR A 1 95 ? 12.653 2.985 -3.486 1.00 64.56 95 THR A C 1
ATOM 702 O O . THR A 1 95 ? 12.284 2.427 -4.523 1.00 64.56 95 THR A O 1
ATOM 705 N N . GLN A 1 96 ? 12.938 4.285 -3.426 1.00 70.25 96 GLN A N 1
ATOM 706 C CA . GLN A 1 96 ? 12.762 5.134 -4.587 1.00 70.25 96 GLN A CA 1
ATOM 707 C C . GLN A 1 96 ? 13.906 4.822 -5.536 1.00 70.25 96 GLN A C 1
ATOM 709 O O . GLN A 1 96 ? 15.061 5.131 -5.261 1.00 70.25 96 GLN A O 1
ATOM 714 N N . ILE A 1 97 ? 13.573 4.171 -6.645 1.00 80.75 97 ILE A N 1
ATOM 715 C CA . ILE A 1 97 ? 14.464 4.137 -7.794 1.00 80.75 97 ILE A CA 1
ATOM 716 C C . ILE A 1 97 ? 14.411 5.544 -8.390 1.00 80.75 97 ILE A C 1
ATOM 718 O O . ILE A 1 97 ? 13.299 6.030 -8.634 1.00 80.75 97 ILE A O 1
ATOM 722 N N . PRO A 1 98 ? 15.557 6.223 -8.564 1.00 80.50 98 PRO A N 1
ATOM 723 C CA . PRO A 1 98 ? 15.598 7.487 -9.283 1.00 80.50 98 PRO A CA 1
ATOM 724 C C . PRO A 1 98 ? 14.910 7.359 -10.646 1.00 80.50 98 PRO A C 1
ATOM 726 O O . PRO A 1 98 ? 14.817 6.268 -11.208 1.00 80.50 98 PRO A O 1
ATOM 729 N N . SER A 1 99 ? 14.397 8.469 -11.167 1.00 86.25 99 SER A N 1
ATOM 730 C CA . SER A 1 99 ? 13.845 8.506 -12.523 1.00 86.25 99 SER A CA 1
ATOM 731 C C . SER A 1 99 ? 14.878 8.037 -13.550 1.00 86.25 99 SER A C 1
ATOM 733 O O . SER A 1 99 ? 16.049 8.405 -13.450 1.00 86.25 99 SER A O 1
ATOM 735 N N . GLY A 1 100 ? 14.425 7.293 -14.559 1.00 92.31 100 GLY A N 1
ATOM 736 C CA . GLY A 1 100 ? 15.267 6.813 -15.647 1.00 92.31 100 GLY A CA 1
ATOM 737 C C . GLY A 1 100 ? 16.058 5.549 -15.311 1.00 92.31 100 GLY A C 1
ATOM 738 O O . GLY A 1 100 ? 15.714 4.771 -14.417 1.00 92.31 100 GLY A O 1
ATOM 739 N N . VAL A 1 101 ? 17.113 5.317 -16.085 1.00 95.94 101 VAL A N 1
ATOM 740 C CA . VAL A 1 101 ? 17.938 4.109 -16.008 1.00 95.94 101 VAL A CA 1
ATOM 741 C C . VAL A 1 101 ? 19.158 4.380 -15.137 1.00 95.94 101 VAL A C 1
ATOM 743 O O . VAL A 1 101 ? 19.900 5.327 -15.384 1.00 95.94 101 VAL A O 1
ATOM 746 N N . SER A 1 102 ? 19.384 3.554 -14.113 1.00 96.06 102 SER A N 1
ATOM 747 C CA . SER A 1 102 ? 20.604 3.635 -13.308 1.00 96.06 102 SER A CA 1
ATOM 748 C C . SER A 1 102 ? 21.852 3.431 -14.171 1.00 96.06 102 SER A C 1
ATOM 750 O O . SER A 1 102 ? 21.915 2.483 -14.946 1.00 96.06 102 SER A O 1
ATOM 752 N N . GLU A 1 103 ? 22.898 4.229 -13.943 1.00 95.62 103 GLU A N 1
ATOM 753 C CA . GLU A 1 103 ? 24.214 4.056 -14.587 1.00 95.62 10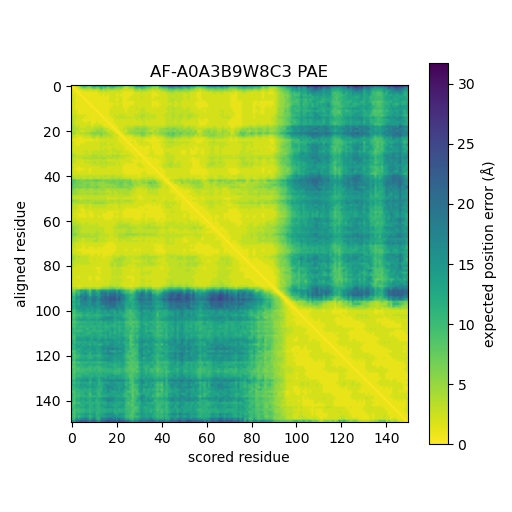3 GLU A CA 1
ATOM 754 C C . GLU A 1 103 ? 24.860 2.686 -14.304 1.00 95.62 103 GLU A C 1
ATOM 756 O O . GLU A 1 103 ? 25.771 2.261 -15.005 1.00 95.62 103 GLU A O 1
ATOM 761 N N . GLN A 1 104 ? 24.397 1.982 -13.265 1.00 96.25 104 GLN A N 1
ATOM 762 C CA . GLN A 1 104 ? 24.854 0.636 -12.921 1.00 96.25 104 GLN A CA 1
ATOM 763 C C . GLN A 1 104 ? 24.030 -0.473 -13.593 1.00 96.25 104 GLN A C 1
ATOM 765 O O . GLN A 1 104 ? 24.264 -1.644 -13.297 1.00 96.25 104 GLN A O 1
ATOM 770 N N . ALA A 1 105 ? 23.023 -0.144 -14.405 1.00 97.19 105 ALA A N 1
ATOM 771 C CA . ALA A 1 105 ? 22.264 -1.124 -15.172 1.00 97.19 105 ALA A CA 1
ATOM 772 C C . ALA A 1 105 ? 22.969 -1.435 -16.500 1.00 97.19 105 ALA A C 1
ATOM 774 O O . ALA A 1 105 ? 23.487 -0.544 -17.169 1.00 97.19 105 ALA A O 1
ATOM 775 N N . LEU A 1 106 ? 22.955 -2.707 -16.889 1.00 98.31 106 LEU A N 1
ATOM 776 C CA . LEU A 1 106 ? 23.369 -3.153 -18.211 1.00 98.31 106 LEU A CA 1
ATOM 777 C C . LEU A 1 106 ? 22.124 -3.259 -19.089 1.00 98.31 106 LEU A C 1
ATOM 779 O O . LEU A 1 106 ? 21.231 -4.054 -18.799 1.00 98.31 106 LEU A O 1
ATOM 783 N N . VAL A 1 107 ? 22.063 -2.457 -20.146 1.00 98.12 107 VAL A N 1
ATOM 784 C CA . VAL A 1 107 ? 20.912 -2.398 -21.050 1.00 98.12 107 VAL A CA 1
ATOM 785 C C . VAL A 1 107 ? 21.386 -2.628 -22.476 1.00 98.12 107 VAL A C 1
ATOM 787 O O . VAL A 1 107 ? 22.273 -1.914 -22.946 1.00 98.12 107 VAL A O 1
ATOM 790 N N . ALA A 1 108 ? 20.812 -3.624 -23.151 1.00 98.38 108 ALA A N 1
ATOM 791 C CA . ALA A 1 108 ? 21.046 -3.844 -24.571 1.00 98.38 108 ALA A CA 1
ATOM 792 C C . ALA A 1 108 ? 20.621 -2.616 -25.390 1.00 98.38 108 ALA A C 1
ATOM 794 O O . ALA A 1 108 ? 19.592 -1.999 -25.117 1.00 98.38 108 ALA A O 1
ATOM 795 N N . SER A 1 109 ? 21.388 -2.261 -26.421 1.00 97.62 109 SER A N 1
ATOM 796 C CA . SER A 1 109 ? 21.110 -1.076 -27.249 1.00 97.62 109 SER A CA 1
ATOM 797 C C . SER A 1 109 ? 19.818 -1.184 -28.064 1.00 97.62 109 SER A C 1
ATOM 799 O O . SER A 1 109 ? 19.286 -0.163 -28.494 1.00 97.62 109 SER A O 1
ATOM 801 N N . SER A 1 110 ? 19.322 -2.403 -28.279 1.00 98.38 110 SER A N 1
ATOM 802 C CA . SER A 1 110 ? 18.045 -2.704 -28.933 1.00 98.38 110 SER A CA 1
ATOM 803 C C . SER A 1 110 ? 16.835 -2.572 -27.998 1.00 98.38 110 SER A C 1
ATOM 805 O O . SER A 1 110 ? 15.696 -2.548 -28.468 1.00 98.38 110 SER A O 1
ATOM 807 N N . ALA A 1 111 ? 17.048 -2.476 -26.680 1.00 98.12 111 ALA A N 1
ATOM 808 C CA . ALA A 1 111 ? 15.957 -2.354 -25.726 1.00 98.12 111 ALA A CA 1
ATOM 809 C C . ALA A 1 111 ? 15.242 -1.003 -25.880 1.00 98.12 111 ALA A C 1
ATOM 811 O O . ALA A 1 111 ? 15.860 0.059 -25.964 1.00 98.12 111 ALA A O 1
ATOM 812 N N . THR A 1 112 ? 13.91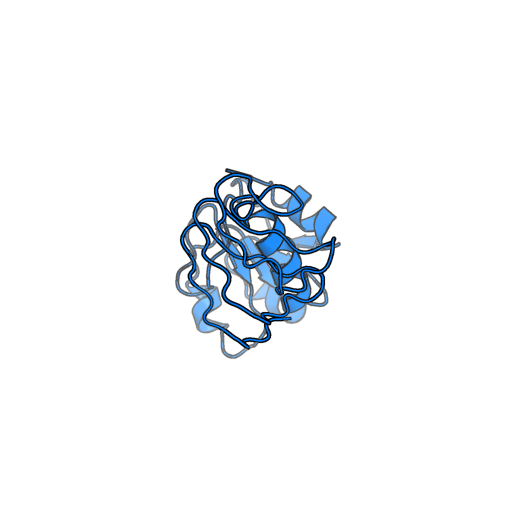3 -1.043 -25.863 1.00 98.19 112 THR A N 1
ATOM 813 C CA . THR A 1 112 ? 13.057 0.143 -25.893 1.00 98.19 112 THR A CA 1
ATOM 814 C C . THR A 1 112 ? 12.511 0.396 -24.497 1.00 98.19 112 THR A C 1
ATOM 816 O O . THR A 1 112 ? 11.756 -0.412 -23.961 1.00 98.19 112 THR A O 1
ATOM 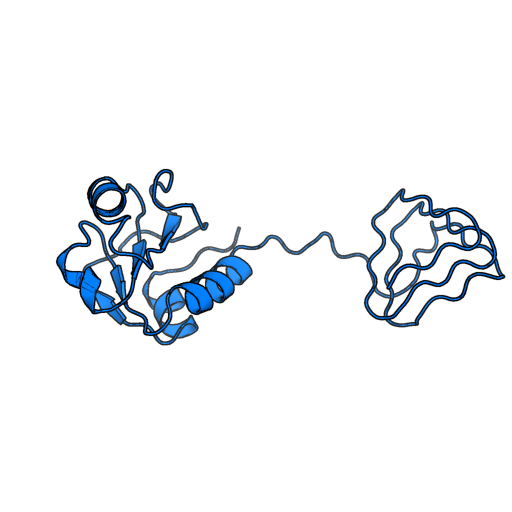819 N N . ILE A 1 113 ? 12.891 1.521 -23.895 1.00 97.75 113 ILE A N 1
ATOM 820 C CA . ILE A 1 113 ? 12.495 1.882 -22.532 1.00 97.75 113 ILE A CA 1
ATOM 821 C C . ILE A 1 113 ? 11.726 3.196 -22.580 1.00 97.75 113 ILE A C 1
ATOM 823 O O . ILE A 1 113 ? 12.240 4.203 -23.069 1.00 97.75 113 ILE A O 1
ATOM 827 N N . ASP A 1 114 ? 10.504 3.189 -22.056 1.00 98.06 114 ASP A N 1
ATOM 828 C CA . ASP A 1 114 ? 9.721 4.408 -21.907 1.00 98.06 114 ASP A CA 1
ATOM 829 C C . ASP A 1 114 ? 10.430 5.408 -20.963 1.00 98.06 114 ASP A C 1
ATOM 831 O O . ASP A 1 114 ? 10.930 5.001 -19.909 1.00 98.06 114 ASP A O 1
ATOM 835 N N . PRO A 1 115 ? 10.460 6.720 -21.268 1.00 95.06 115 PRO A N 1
ATOM 836 C CA . PRO A 1 115 ? 11.134 7.722 -20.434 1.00 95.06 115 PRO A CA 1
ATOM 837 C C . PRO A 1 115 ? 10.618 7.825 -18.991 1.00 95.06 115 PRO A C 1
ATOM 839 O O . PRO A 1 115 ? 11.318 8.343 -18.121 1.00 95.06 115 PRO A O 1
ATOM 842 N N . THR A 1 116 ? 9.390 7.368 -18.730 1.00 95.25 116 THR A N 1
ATOM 843 C CA . THR A 1 116 ? 8.787 7.351 -17.389 1.00 95.25 116 THR A CA 1
ATOM 844 C C . THR A 1 116 ? 9.126 6.088 -16.596 1.00 95.25 116 THR A C 1
ATOM 846 O O . THR A 1 116 ? 8.844 6.020 -15.396 1.00 95.25 116 THR A O 1
ATOM 849 N N . ALA A 1 117 ? 9.750 5.091 -17.230 1.00 95.88 117 ALA A N 1
ATOM 850 C CA . ALA A 1 117 ? 10.226 3.903 -16.546 1.00 95.88 117 ALA A CA 1
ATOM 851 C C . ALA A 1 117 ? 11.430 4.219 -15.643 1.00 95.88 117 ALA A C 1
ATOM 853 O O . ALA A 1 117 ? 12.206 5.153 -15.864 1.00 95.88 117 ALA A O 1
ATOM 854 N N . ARG A 1 118 ? 11.595 3.412 -14.593 1.00 95.94 118 ARG A N 1
ATOM 855 C CA . ARG A 1 118 ? 12.701 3.525 -13.637 1.00 95.94 118 ARG A CA 1
ATOM 856 C C . ARG A 1 118 ? 13.396 2.182 -13.494 1.00 95.94 118 ARG A C 1
ATOM 858 O O . ARG A 1 118 ? 12.757 1.208 -13.095 1.00 95.94 118 ARG A O 1
ATOM 865 N N . ILE A 1 119 ? 14.696 2.132 -13.763 1.00 96.44 119 ILE A N 1
ATOM 866 C CA . ILE A 1 119 ? 15.481 0.893 -13.719 1.00 96.44 119 ILE A CA 1
ATOM 867 C C . ILE A 1 119 ? 16.547 0.998 -12.633 1.00 96.44 119 ILE A C 1
ATOM 869 O O . ILE A 1 119 ? 17.412 1.874 -12.662 1.00 96.44 119 ILE A O 1
ATOM 873 N N . GLY A 1 120 ? 16.469 0.093 -11.658 1.00 95.31 120 GLY A N 1
ATOM 874 C CA . GLY A 1 120 ? 17.373 0.032 -10.520 1.00 95.31 120 GLY A CA 1
ATOM 875 C C . GLY A 1 120 ? 18.805 -0.345 -10.893 1.00 95.31 120 GLY A C 1
ATOM 876 O O . GLY A 1 120 ? 19.089 -0.884 -11.961 1.00 95.31 120 GLY A O 1
ATOM 877 N N . ALA A 1 121 ? 19.728 -0.089 -9.970 1.00 95.50 121 ALA A N 1
ATOM 878 C CA . ALA A 1 121 ? 21.126 -0.466 -10.129 1.00 95.50 121 ALA A CA 1
ATOM 879 C C . ALA A 1 121 ? 21.296 -1.973 -10.380 1.00 95.50 121 ALA A C 1
ATOM 881 O O . ALA A 1 121 ? 20.584 -2.791 -9.794 1.00 95.50 121 ALA A O 1
ATOM 882 N N . ARG A 1 122 ? 22.289 -2.346 -11.196 1.00 96.81 122 ARG A N 1
ATOM 883 C CA . ARG A 1 122 ? 22.666 -3.744 -11.470 1.00 96.81 122 ARG A CA 1
ATOM 884 C C . ARG A 1 122 ? 21.564 -4.580 -12.126 1.00 96.81 122 ARG A C 1
ATOM 886 O O . ARG A 1 122 ? 21.605 -5.803 -12.037 1.00 96.81 122 ARG A O 1
ATOM 893 N N . CYS A 1 123 ? 20.578 -3.942 -12.755 1.00 98.00 123 CYS A N 1
ATOM 894 C CA . CYS A 1 123 ? 19.659 -4.661 -13.631 1.00 98.00 123 CYS A CA 1
ATOM 895 C C . CYS A 1 123 ? 20.377 -5.099 -14.910 1.00 98.00 123 CYS A C 1
ATOM 897 O O . CYS A 1 123 ? 21.307 -4.427 -15.354 1.00 98.00 123 CYS A O 1
ATOM 899 N N . VAL A 1 124 ? 19.911 -6.192 -15.509 1.00 98.50 124 VAL A N 1
ATOM 900 C CA . VAL A 1 124 ? 20.329 -6.641 -16.842 1.00 98.50 124 VAL A CA 1
ATOM 901 C C . VAL A 1 124 ? 19.093 -6.695 -17.728 1.00 98.50 124 VAL A C 1
ATOM 903 O O . VAL A 1 124 ? 18.149 -7.417 -17.412 1.00 98.50 124 VAL A O 1
ATOM 906 N N . ILE A 1 125 ? 19.095 -5.922 -18.810 1.00 98.50 125 ILE A N 1
ATOM 907 C CA . ILE A 1 125 ? 18.003 -5.834 -19.780 1.00 98.50 125 ILE A CA 1
ATOM 908 C C . ILE A 1 125 ? 18.509 -6.392 -21.112 1.00 98.50 125 ILE A C 1
ATOM 910 O O . ILE A 1 125 ? 19.431 -5.822 -21.699 1.00 98.50 125 ILE A O 1
ATOM 914 N N . GLY A 1 126 ? 17.940 -7.522 -21.534 1.00 98.44 126 GLY A N 1
ATOM 915 C CA . GLY A 1 126 ? 18.311 -8.245 -22.752 1.00 98.44 126 GLY A CA 1
ATOM 916 C C . GLY A 1 126 ? 17.910 -7.549 -24.053 1.00 98.44 126 GLY A C 1
ATOM 917 O O . GLY A 1 126 ? 17.297 -6.479 -24.051 1.00 98.44 126 GLY A O 1
ATOM 918 N N . GLU A 1 127 ? 18.261 -8.180 -25.171 1.00 98.56 127 GLU A N 1
ATOM 919 C CA . GLU A 1 127 ? 18.022 -7.650 -26.518 1.00 98.56 127 GLU A CA 1
ATOM 920 C C . GLU A 1 127 ? 16.519 -7.578 -26.836 1.00 98.56 127 GLU A C 1
ATOM 922 O O . GLU A 1 127 ? 15.752 -8.457 -26.442 1.00 98.56 127 GLU A O 1
ATOM 927 N N . ASP A 1 128 ? 16.089 -6.546 -27.563 1.00 98.50 128 ASP A N 1
ATOM 928 C CA . ASP A 1 128 ? 14.704 -6.326 -28.010 1.00 98.50 128 ASP A CA 1
ATOM 929 C C . ASP A 1 128 ? 13.656 -6.321 -26.876 1.00 98.50 128 ASP A C 1
ATO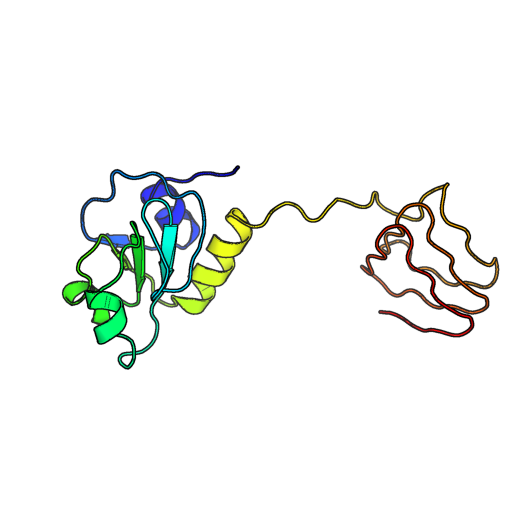M 931 O O . ASP A 1 128 ? 12.474 -6.606 -27.092 1.00 98.50 128 ASP A O 1
ATOM 935 N N . VAL A 1 129 ? 14.070 -6.023 -25.640 1.00 98.75 129 VAL A N 1
ATOM 936 C CA . VAL A 1 129 ? 13.148 -5.867 -24.508 1.00 98.75 129 VAL A CA 1
ATOM 937 C C . VAL A 1 129 ? 12.367 -4.563 -24.634 1.00 98.75 129 VAL A C 1
ATOM 939 O O . VAL A 1 129 ? 12.931 -3.523 -24.971 1.00 98.75 129 VAL A O 1
ATOM 942 N N . VAL A 1 130 ? 11.078 -4.597 -24.289 1.00 98.56 130 VAL A N 1
ATOM 943 C CA . VAL A 1 130 ? 10.225 -3.404 -24.207 1.00 98.56 130 VAL A CA 1
ATOM 944 C C . VAL A 1 130 ? 9.791 -3.168 -22.765 1.00 98.56 130 VAL A C 1
ATOM 946 O O . VAL A 1 130 ? 9.139 -4.019 -22.157 1.00 98.56 130 VAL A O 1
ATOM 949 N N . ILE A 1 131 ? 10.133 -1.999 -22.226 1.00 98.25 131 ILE A N 1
ATOM 950 C CA . ILE A 1 131 ? 9.698 -1.532 -20.908 1.00 98.25 131 ILE A CA 1
ATOM 951 C C . ILE A 1 131 ? 8.720 -0.371 -21.100 1.00 98.25 131 ILE A C 1
ATOM 953 O O . ILE A 1 131 ? 9.103 0.696 -21.578 1.00 98.25 131 ILE A O 1
ATOM 957 N N . GLY A 1 132 ? 7.460 -0.589 -20.730 1.00 98.00 132 GLY A N 1
ATOM 958 C CA . GLY A 1 132 ? 6.370 0.372 -20.862 1.00 98.00 132 GLY A CA 1
ATOM 959 C C . GLY A 1 132 ? 6.358 1.456 -19.782 1.00 98.00 132 GLY A C 1
ATOM 960 O O . GLY A 1 132 ? 7.110 1.416 -18.800 1.00 98.00 132 GLY A O 1
ATOM 961 N N . ALA A 1 133 ? 5.467 2.431 -19.966 1.00 96.56 133 ALA A N 1
ATOM 962 C CA . ALA A 1 133 ? 5.357 3.617 -19.124 1.00 96.56 133 ALA A CA 1
ATOM 963 C C . ALA A 1 133 ? 5.112 3.296 -17.639 1.00 96.56 133 ALA A C 1
ATOM 965 O O . ALA A 1 133 ? 4.370 2.382 -17.290 1.00 96.56 133 ALA A O 1
ATOM 966 N N . ASN A 1 134 ? 5.713 4.093 -16.753 1.00 93.56 134 ASN A N 1
ATOM 967 C CA . ASN A 1 134 ? 5.630 4.000 -15.290 1.00 93.56 134 ASN A CA 1
ATOM 968 C C . ASN A 1 134 ? 6.098 2.661 -14.686 1.00 93.56 134 ASN A C 1
ATOM 970 O O . ASN A 1 134 ? 5.888 2.412 -13.495 1.00 93.56 134 ASN A O 1
ATOM 974 N N . THR A 1 135 ? 6.766 1.812 -15.470 1.00 95.31 135 THR A N 1
ATOM 975 C CA . THR A 1 135 ? 7.331 0.551 -14.983 1.00 95.31 135 THR A CA 1
ATOM 976 C C . THR A 1 135 ? 8.508 0.815 -14.046 1.00 95.31 135 THR A C 1
ATOM 978 O O . THR A 1 135 ? 9.396 1.614 -14.345 1.00 95.31 135 THR A O 1
ATOM 981 N N . VAL A 1 136 ? 8.551 0.110 -12.912 1.00 94.38 136 VAL A N 1
ATOM 982 C CA . VAL A 1 136 ? 9.671 0.167 -11.963 1.00 94.38 136 VAL A CA 1
ATOM 983 C C . VAL A 1 136 ? 10.338 -1.198 -11.881 1.00 94.38 136 VAL A C 1
ATOM 985 O O . VAL A 1 136 ? 9.758 -2.148 -11.361 1.00 94.38 136 VAL A O 1
ATOM 988 N N . ILE A 1 137 ? 11.583 -1.278 -12.346 1.00 95.19 137 ILE A N 1
ATOM 989 C CA . ILE A 1 137 ? 12.422 -2.471 -12.235 1.00 95.19 137 ILE A CA 1
ATOM 990 C C . ILE A 1 137 ? 13.360 -2.300 -11.039 1.00 95.19 137 ILE A C 1
ATOM 992 O O . ILE A 1 137 ? 14.131 -1.342 -10.961 1.00 95.19 137 ILE A O 1
ATOM 996 N N . MET A 1 138 ? 13.274 -3.218 -10.078 1.00 94.69 138 MET A N 1
ATOM 997 C CA . MET A 1 138 ? 14.058 -3.156 -8.842 1.00 94.69 138 MET A CA 1
ATOM 998 C C . MET A 1 138 ? 15.518 -3.594 -9.058 1.00 94.69 138 MET A C 1
ATOM 1000 O O . MET A 1 138 ? 15.792 -4.338 -9.995 1.00 94.69 138 MET A O 1
ATOM 1004 N N . PRO A 1 139 ? 16.468 -3.164 -8.202 1.00 94.69 139 PRO A N 1
ATOM 1005 C CA . PRO A 1 139 ? 17.884 -3.468 -8.377 1.00 94.69 139 PRO A CA 1
ATOM 1006 C C . PRO A 1 139 ? 18.170 -4.971 -8.460 1.00 94.69 139 PRO A C 1
ATOM 1008 O O . PRO A 1 139 ? 17.619 -5.752 -7.686 1.00 94.69 139 PRO A O 1
ATOM 1011 N N . GLY A 1 140 ? 19.073 -5.359 -9.361 1.00 95.50 140 GLY A N 1
ATOM 1012 C CA . GLY A 1 140 ? 19.498 -6.752 -9.538 1.00 95.50 140 GLY A CA 1
ATOM 1013 C C . GLY A 1 140 ? 18.541 -7.642 -10.340 1.00 95.50 140 GLY A C 1
ATOM 1014 O O . GLY A 1 140 ? 18.774 -8.846 -10.417 1.00 95.50 140 GLY A O 1
ATOM 1015 N N . VAL A 1 141 ? 17.474 -7.091 -10.928 1.00 97.69 141 VAL A N 1
ATOM 1016 C CA . VAL A 1 141 ? 16.555 -7.855 -11.786 1.00 97.69 141 VAL A CA 1
ATOM 1017 C C . VAL A 1 141 ? 17.198 -8.145 -13.146 1.00 97.69 141 VAL A C 1
ATOM 1019 O O . VAL A 1 141 ? 17.828 -7.277 -13.750 1.00 97.69 141 VAL A O 1
ATOM 1022 N N . VAL A 1 142 ? 16.998 -9.365 -13.646 1.00 98.38 142 VAL A N 1
ATOM 1023 C CA . VAL A 1 142 ? 17.401 -9.785 -14.993 1.00 98.38 142 VAL A CA 1
ATOM 1024 C C . VAL A 1 142 ? 16.149 -9.992 -15.838 1.00 98.38 142 VAL A C 1
ATOM 1026 O O . VAL A 1 142 ? 15.275 -10.774 -15.466 1.00 98.38 142 VAL A O 1
ATOM 1029 N N . ILE A 1 143 ? 16.076 -9.303 -16.973 1.00 98.38 143 ILE A N 1
ATOM 1030 C CA . ILE A 1 143 ? 15.029 -9.455 -17.983 1.00 98.38 143 ILE A CA 1
ATOM 1031 C C . ILE A 1 143 ? 15.698 -10.003 -19.240 1.00 98.38 143 ILE A C 1
ATOM 1033 O O . ILE A 1 143 ? 16.583 -9.359 -19.799 1.00 98.38 143 ILE A O 1
ATOM 1037 N N . GLY A 1 144 ? 15.309 -11.211 -19.645 1.00 98.12 144 GLY A N 1
ATOM 1038 C CA . GLY A 1 144 ? 15.848 -11.863 -20.838 1.00 98.12 144 GLY A CA 1
ATOM 1039 C C . GLY A 1 144 ? 15.359 -11.223 -22.138 1.00 98.12 144 GLY A C 1
ATOM 1040 O O . GLY A 1 144 ? 14.433 -10.414 -22.136 1.00 98.12 144 GLY A O 1
ATOM 1041 N N . ASP A 1 145 ? 15.986 -11.608 -23.246 1.00 98.44 145 ASP A N 1
ATOM 1042 C CA . ASP A 1 145 ? 15.690 -11.049 -24.565 1.00 98.44 145 ASP A CA 1
ATOM 1043 C C . ASP A 1 145 ? 14.210 -11.182 -24.955 1.00 98.44 145 ASP A C 1
ATOM 1045 O O . ASP A 1 145 ? 13.566 -12.202 -24.685 1.00 98.44 145 ASP A O 1
ATOM 1049 N N . ARG A 1 146 ? 13.712 -10.187 -25.698 1.00 98.12 146 ARG A N 1
ATOM 1050 C CA . ARG A 1 146 ? 12.375 -10.148 -26.317 1.00 98.12 146 ARG A CA 1
ATOM 1051 C C . ARG A 1 146 ? 11.220 -10.208 -25.309 1.00 98.12 146 ARG A C 1
ATOM 1053 O O . ARG A 1 146 ? 10.094 -10.554 -25.671 1.00 98.12 146 ARG A O 1
ATOM 1060 N N . CYS A 1 147 ? 11.475 -9.883 -24.043 1.00 98.38 147 CYS A N 1
ATOM 1061 C CA . CYS A 1 147 ? 10.429 -9.705 -23.041 1.00 98.38 147 CYS A CA 1
ATOM 1062 C C . CYS A 1 147 ? 9.725 -8.350 -23.191 1.00 98.38 147 CYS A C 1
ATOM 1064 O O . CYS A 1 147 ? 10.314 -7.363 -23.626 1.00 98.38 147 CYS A O 1
ATOM 1066 N N . GLN A 1 148 ? 8.465 -8.296 -22.759 1.00 97.88 148 GLN A N 1
ATOM 1067 C CA . GLN A 1 148 ? 7.692 -7.059 -22.668 1.00 97.88 148 GLN A CA 1
ATOM 1068 C C . GLN A 1 148 ? 7.114 -6.932 -21.259 1.00 97.88 148 GLN A C 1
ATOM 1070 O O . GLN A 1 148 ? 6.536 -7.888 -20.739 1.00 97.88 148 GLN A O 1
ATOM 1075 N N . ILE A 1 149 ? 7.309 -5.770 -20.636 1.00 95.38 149 ILE A N 1
ATOM 1076 C CA . ILE A 1 149 ? 6.816 -5.453 -19.292 1.00 95.38 149 ILE A CA 1
ATOM 1077 C C . ILE A 1 149 ? 6.213 -4.053 -19.321 1.00 95.38 149 ILE A C 1
ATOM 1079 O O . ILE A 1 149 ? 6.924 -3.101 -19.638 1.00 95.38 149 ILE A O 1
ATOM 1083 N N . GLY A 1 150 ? 4.939 -3.926 -18.952 1.00 85.44 150 GLY A N 1
ATOM 1084 C CA . GLY A 1 150 ? 4.220 -2.649 -18.918 1.00 85.44 150 GLY A CA 1
ATOM 1085 C C . GLY A 1 150 ? 2.782 -2.783 -19.379 1.00 85.44 150 GLY A C 1
ATOM 1086 O O . GLY A 1 150 ? 2.545 -3.589 -20.304 1.00 85.44 150 GLY A O 1
#